Protein AF-A0A0D2ZVH3-F1 (afdb_monomer_lite)

Structure (mmCIF, N/CA/C/O backbone):
data_AF-A0A0D2ZVH3-F1
#
_entry.id   AF-A0A0D2ZVH3-F1
#
loop_
_atom_site.group_PDB
_atom_site.id
_atom_site.type_symbol
_atom_site.label_atom_id
_atom_site.label_alt_id
_atom_site.label_comp_id
_atom_site.label_asym_id
_atom_site.label_entity_id
_atom_site.label_seq_id
_atom_site.pdbx_PDB_ins_code
_atom_site.Cartn_x
_atom_site.Cartn_y
_atom_site.Cartn_z
_atom_site.occupancy
_atom_site.B_iso_or_equiv
_atom_site.auth_seq_id
_atom_site.auth_comp_id
_atom_site.auth_asym_id
_atom_site.auth_atom_id
_atom_site.pdbx_PDB_model_num
ATOM 1 N N . MET A 1 1 ? 41.351 -7.299 6.927 1.00 35.50 1 MET A N 1
ATOM 2 C CA . MET A 1 1 ? 39.999 -7.851 6.699 1.00 35.50 1 MET A CA 1
ATOM 3 C C . MET A 1 1 ? 39.201 -6.787 5.961 1.00 35.50 1 MET A C 1
ATOM 5 O O . MET A 1 1 ? 38.718 -5.867 6.601 1.00 35.50 1 MET A O 1
ATOM 9 N N . SER A 1 2 ? 39.163 -6.827 4.627 1.00 31.67 2 SER A N 1
ATOM 10 C CA . SER A 1 2 ? 38.376 -5.864 3.842 1.00 31.67 2 SER A CA 1
ATOM 11 C C . SER A 1 2 ? 37.048 -6.506 3.470 1.00 31.67 2 SER A C 1
ATOM 13 O O . SER A 1 2 ? 37.017 -7.527 2.789 1.00 31.67 2 SER A O 1
ATOM 15 N N . SER A 1 3 ? 35.974 -5.919 3.993 1.00 35.81 3 SER A N 1
ATOM 16 C CA . SER A 1 3 ? 34.584 -6.304 3.761 1.00 35.81 3 SER A CA 1
ATOM 17 C C . SER A 1 3 ? 34.248 -6.187 2.273 1.00 35.81 3 SER A C 1
ATOM 19 O O . SER A 1 3 ? 34.338 -5.106 1.692 1.00 35.81 3 SER A O 1
ATOM 21 N N . SER A 1 4 ? 33.891 -7.312 1.653 1.00 36.94 4 SER A N 1
ATOM 22 C CA . SER A 1 4 ? 33.332 -7.354 0.305 1.00 36.94 4 SER A CA 1
ATOM 23 C C . SER A 1 4 ? 31.887 -6.865 0.385 1.00 36.94 4 SER A C 1
ATOM 25 O O . SER A 1 4 ? 31.000 -7.580 0.849 1.00 36.94 4 SER A O 1
ATOM 27 N N . ALA A 1 5 ? 31.651 -5.617 -0.020 1.00 38.41 5 ALA A N 1
ATOM 28 C CA . ALA A 1 5 ? 30.306 -5.133 -0.280 1.00 38.41 5 ALA A CA 1
ATOM 29 C C . ALA A 1 5 ? 29.792 -5.864 -1.526 1.00 38.41 5 ALA A C 1
ATOM 31 O O . ALA A 1 5 ? 30.132 -5.503 -2.652 1.00 38.41 5 ALA A O 1
ATOM 32 N N . ALA A 1 6 ? 29.022 -6.930 -1.318 1.00 38.59 6 ALA A N 1
ATOM 33 C CA . ALA A 1 6 ? 28.325 -7.612 -2.393 1.00 38.59 6 ALA A CA 1
ATOM 34 C C . ALA A 1 6 ? 27.343 -6.619 -3.029 1.00 38.59 6 ALA A C 1
ATOM 36 O O . ALA A 1 6 ? 26.308 -6.284 -2.448 1.00 38.59 6 ALA A O 1
ATOM 37 N N . SER A 1 7 ? 27.682 -6.114 -4.215 1.00 45.19 7 SER A N 1
ATOM 38 C CA . SER A 1 7 ? 26.723 -5.430 -5.069 1.00 45.19 7 SER A CA 1
ATOM 39 C C . SER A 1 7 ? 25.667 -6.458 -5.457 1.00 45.19 7 SER A C 1
ATOM 41 O O . SER A 1 7 ? 25.926 -7.404 -6.200 1.00 45.19 7 SER A O 1
ATOM 43 N N . VAL A 1 8 ? 24.467 -6.313 -4.899 1.00 42.75 8 VAL A N 1
ATOM 44 C CA . VAL A 1 8 ? 23.320 -7.109 -5.326 1.00 42.75 8 VAL A CA 1
ATOM 45 C C . VAL A 1 8 ? 23.057 -6.727 -6.778 1.00 42.75 8 VAL A C 1
ATOM 47 O O . VAL A 1 8 ? 22.570 -5.636 -7.070 1.00 42.75 8 VAL A O 1
ATOM 50 N N . ALA A 1 9 ? 23.471 -7.599 -7.694 1.00 35.25 9 ALA A N 1
ATOM 51 C CA . ALA A 1 9 ? 23.234 -7.443 -9.113 1.00 35.25 9 ALA A CA 1
ATOM 52 C C . ALA A 1 9 ? 21.719 -7.387 -9.341 1.00 35.25 9 ALA A C 1
ATOM 54 O O . ALA A 1 9 ? 21.015 -8.390 -9.215 1.00 35.25 9 ALA A O 1
ATOM 55 N N . ASN A 1 10 ? 21.210 -6.196 -9.651 1.00 48.38 10 ASN A N 1
ATOM 56 C CA . ASN A 1 10 ? 19.842 -6.020 -10.106 1.00 48.38 10 ASN A CA 1
ATOM 57 C C . ASN A 1 10 ? 19.742 -6.644 -11.500 1.00 48.38 10 ASN A C 1
ATOM 59 O O . ASN A 1 10 ? 20.035 -5.996 -12.502 1.00 48.38 10 ASN A O 1
ATOM 63 N N . ALA A 1 11 ? 19.357 -7.921 -11.564 1.00 41.44 11 ALA A N 1
ATOM 64 C CA . ALA A 1 11 ? 18.853 -8.508 -12.798 1.00 41.44 11 ALA A CA 1
ATOM 65 C C . ALA A 1 11 ? 17.777 -7.564 -13.356 1.00 41.44 11 ALA A C 1
ATOM 67 O O . ALA A 1 11 ? 16.940 -7.076 -12.593 1.00 41.44 11 ALA A O 1
ATOM 68 N N . ALA A 1 12 ? 17.840 -7.265 -14.656 1.00 43.38 12 ALA A N 1
ATOM 69 C CA . ALA A 1 12 ? 16.972 -6.309 -15.338 1.00 43.38 12 ALA A CA 1
ATOM 70 C C . ALA A 1 12 ? 15.520 -6.820 -15.400 1.00 43.38 12 ALA A C 1
ATOM 72 O O . ALA A 1 12 ? 15.017 -7.230 -16.442 1.00 43.38 12 ALA A O 1
ATOM 73 N N . VAL A 1 13 ? 14.844 -6.833 -14.256 1.00 52.22 13 VAL A N 1
ATOM 74 C CA . VAL A 1 13 ? 13.403 -7.017 -14.159 1.00 52.22 13 VAL A CA 1
ATOM 75 C C . VAL A 1 13 ? 12.781 -5.692 -14.575 1.00 52.22 13 VAL A C 1
ATOM 77 O O . VAL A 1 13 ? 13.067 -4.652 -13.986 1.00 52.22 13 VAL A O 1
ATOM 80 N N . ALA A 1 14 ? 11.960 -5.711 -15.622 1.00 61.75 14 ALA A N 1
ATOM 81 C CA . ALA A 1 14 ? 11.220 -4.533 -16.055 1.00 61.75 14 ALA A CA 1
ATOM 82 C C . ALA A 1 14 ? 10.199 -4.143 -14.970 1.00 61.75 14 ALA A C 1
ATOM 84 O O . ALA A 1 14 ? 9.115 -4.727 -14.886 1.00 61.75 14 ALA A O 1
ATOM 85 N N . TYR A 1 15 ? 10.557 -3.180 -14.121 1.00 66.00 15 TYR A N 1
ATOM 86 C CA . TYR A 1 15 ? 9.672 -2.659 -13.083 1.00 66.00 15 TYR A CA 1
ATOM 87 C C . TYR A 1 15 ? 8.539 -1.839 -13.698 1.00 66.00 15 TYR A C 1
ATOM 89 O O . TYR A 1 15 ? 8.715 -1.128 -14.688 1.00 66.00 15 TYR A O 1
ATOM 97 N N . SER A 1 16 ? 7.348 -1.983 -13.125 1.00 70.31 16 SER A N 1
ATOM 98 C CA . SER A 1 16 ? 6.150 -1.269 -13.565 1.00 70.31 16 SER A CA 1
ATOM 99 C C . SER A 1 16 ? 5.885 -0.079 -12.648 1.00 70.31 16 SER A C 1
ATOM 101 O O . SER A 1 16 ? 5.974 -0.210 -11.432 1.00 70.31 16 SER A O 1
ATOM 103 N N . THR A 1 17 ? 5.557 1.072 -13.233 1.00 76.75 17 THR A N 1
ATOM 104 C CA . THR A 1 17 ? 5.159 2.276 -12.491 1.00 76.75 17 THR A CA 1
ATOM 105 C C . THR A 1 17 ? 3.701 2.190 -12.065 1.00 76.75 17 THR A C 1
ATOM 107 O O . THR A 1 17 ? 2.911 1.469 -12.686 1.00 76.75 17 THR A O 1
ATOM 110 N N . PHE A 1 18 ? 3.292 2.983 -11.075 1.00 75.25 18 PHE A N 1
ATOM 111 C CA . PHE A 1 18 ? 1.880 3.039 -10.670 1.00 75.25 18 PHE A CA 1
ATOM 112 C C . PHE A 1 18 ? 0.940 3.475 -11.801 1.00 75.25 18 PHE A C 1
ATOM 114 O O . PHE A 1 18 ? -0.184 2.987 -11.892 1.00 75.25 18 PHE A O 1
ATOM 121 N N . ASN A 1 19 ? 1.415 4.306 -12.732 1.00 74.25 19 ASN A N 1
ATOM 122 C CA . ASN A 1 19 ? 0.636 4.733 -13.901 1.00 74.25 19 ASN A CA 1
ATOM 123 C C . ASN A 1 19 ? 0.323 3.586 -14.874 1.00 74.25 19 ASN A C 1
ATOM 125 O O . ASN A 1 19 ? -0.593 3.693 -15.684 1.00 74.25 19 ASN A O 1
ATOM 129 N N . SER A 1 20 ? 1.079 2.489 -14.810 1.00 74.88 20 SER A N 1
ATOM 130 C CA . SER A 1 20 ? 0.849 1.309 -15.645 1.00 74.88 20 SER A CA 1
ATOM 131 C C . SER A 1 20 ? -0.153 0.320 -15.040 1.00 74.88 20 SER A C 1
ATOM 133 O O . SER A 1 20 ? -0.483 -0.686 -15.676 1.00 74.88 20 SER A O 1
ATOM 135 N N . PHE A 1 21 ? -0.653 0.589 -13.829 1.00 77.12 21 PHE A N 1
ATOM 136 C CA . PHE A 1 21 ? -1.611 -0.283 -13.166 1.00 77.12 21 PHE A CA 1
ATOM 137 C C . PHE A 1 21 ? -2.934 -0.333 -13.911 1.00 77.12 21 PHE A C 1
ATOM 139 O O . PHE A 1 21 ? -3.565 0.677 -14.217 1.00 77.12 21 PHE A O 1
ATOM 146 N N . ARG A 1 22 ? -3.366 -1.563 -14.175 1.00 78.19 22 ARG A N 1
ATOM 147 C CA . ARG A 1 22 ? -4.698 -1.876 -14.681 1.00 78.19 22 ARG A CA 1
ATOM 148 C C . ARG A 1 22 ? -5.530 -2.417 -13.526 1.00 78.19 22 ARG A C 1
ATOM 150 O O . ARG A 1 22 ? -4.984 -2.998 -12.594 1.00 78.19 22 ARG A O 1
ATOM 157 N N . LEU A 1 23 ? -6.842 -2.216 -13.597 1.00 79.62 23 LEU A N 1
ATOM 158 C CA . LEU A 1 23 ? -7.779 -2.774 -12.625 1.00 79.62 23 LEU A CA 1
ATOM 159 C C . LEU A 1 23 ? -7.674 -4.312 -12.616 1.00 79.62 23 LEU A C 1
ATOM 161 O O . LEU A 1 23 ? -7.607 -4.920 -13.685 1.00 79.62 23 LEU A O 1
ATOM 165 N N . GLY A 1 24 ? -7.685 -4.925 -11.431 1.00 77.94 24 GLY A N 1
ATOM 166 C CA . GLY A 1 24 ? -7.582 -6.376 -11.247 1.00 77.94 24 GLY A CA 1
ATOM 167 C C . GLY A 1 24 ? -6.195 -6.848 -10.798 1.00 77.94 24 GLY A C 1
ATOM 168 O O . GLY A 1 24 ? -5.420 -6.091 -10.214 1.00 77.94 24 GLY A O 1
ATOM 169 N N . ARG A 1 25 ? -5.892 -8.133 -11.024 1.00 71.31 25 ARG A N 1
ATOM 170 C CA . ARG A 1 25 ? -4.660 -8.777 -10.544 1.00 71.31 25 ARG A CA 1
ATOM 171 C C . ARG A 1 25 ? -3.423 -8.224 -11.255 1.00 71.31 25 ARG A C 1
ATOM 173 O O . ARG A 1 25 ? -3.285 -8.350 -12.473 1.00 71.31 25 ARG A O 1
ATOM 180 N N . ALA A 1 26 ? -2.482 -7.685 -10.488 1.00 70.94 26 ALA A N 1
ATOM 181 C CA . ALA A 1 26 ? -1.186 -7.280 -11.000 1.00 70.94 26 ALA A CA 1
ATOM 182 C C . ALA A 1 26 ? -0.330 -8.522 -11.298 1.00 70.94 26 ALA A C 1
ATOM 184 O O . ALA A 1 26 ? 0.014 -9.303 -10.410 1.00 70.94 26 ALA A O 1
ATOM 185 N N . ALA A 1 27 ? 0.025 -8.700 -12.573 1.00 60.97 27 ALA A N 1
ATOM 186 C CA . ALA A 1 27 ? 0.929 -9.758 -13.028 1.00 60.97 27 ALA A CA 1
ATOM 187 C C . ALA A 1 27 ? 2.418 -9.381 -12.898 1.00 60.97 27 ALA A C 1
ATOM 189 O O . ALA A 1 27 ? 3.284 -10.185 -13.233 1.00 60.97 27 ALA A O 1
ATOM 190 N N . ARG A 1 28 ? 2.726 -8.152 -12.462 1.00 74.19 28 ARG A N 1
ATOM 191 C CA . ARG A 1 28 ? 4.089 -7.615 -12.395 1.00 74.19 28 ARG A CA 1
ATOM 192 C C . ARG A 1 28 ? 4.414 -7.089 -11.007 1.00 74.19 28 ARG A C 1
ATOM 194 O O . ARG A 1 28 ? 3.570 -6.470 -10.363 1.00 74.19 28 ARG A O 1
ATOM 201 N N . THR A 1 29 ? 5.660 -7.312 -10.607 1.00 78.44 29 THR A N 1
ATOM 202 C CA . THR A 1 29 ? 6.265 -6.745 -9.405 1.00 78.44 29 THR A CA 1
ATOM 203 C C . THR A 1 29 ? 6.419 -5.237 -9.544 1.00 78.44 29 THR A C 1
ATOM 205 O O . THR A 1 29 ? 6.822 -4.739 -10.602 1.00 78.44 29 THR A O 1
ATOM 208 N N . VAL A 1 30 ? 6.165 -4.515 -8.456 1.00 80.25 30 VAL A N 1
ATOM 209 C CA . VAL A 1 30 ? 6.492 -3.089 -8.344 1.00 80.25 30 VAL A CA 1
ATOM 210 C C . VAL A 1 30 ? 7.451 -2.860 -7.199 1.00 80.25 30 VAL A C 1
ATOM 212 O O . VAL A 1 30 ? 7.258 -3.384 -6.104 1.00 80.25 30 VAL A O 1
ATOM 215 N N . VAL A 1 31 ? 8.481 -2.061 -7.470 1.00 82.44 31 VAL A N 1
ATOM 216 C CA . VAL A 1 31 ? 9.343 -1.495 -6.436 1.00 82.44 31 VAL A CA 1
ATOM 217 C C . VAL A 1 31 ? 8.833 -0.098 -6.134 1.00 82.44 31 VAL A C 1
ATOM 219 O O . VAL A 1 31 ? 8.590 0.701 -7.036 1.00 82.44 31 VAL A O 1
ATOM 222 N N . THR A 1 32 ? 8.623 0.180 -4.858 1.00 82.25 32 THR A N 1
ATOM 223 C CA . THR A 1 32 ? 8.067 1.445 -4.396 1.00 82.25 32 THR A CA 1
ATOM 224 C C . THR A 1 32 ? 8.730 1.869 -3.100 1.00 82.25 32 THR A C 1
ATOM 226 O O . THR A 1 32 ? 9.205 1.050 -2.319 1.00 82.25 32 THR A O 1
ATOM 229 N N . LEU A 1 33 ? 8.706 3.166 -2.834 1.00 85.12 33 LEU A N 1
ATOM 230 C CA . LEU A 1 33 ?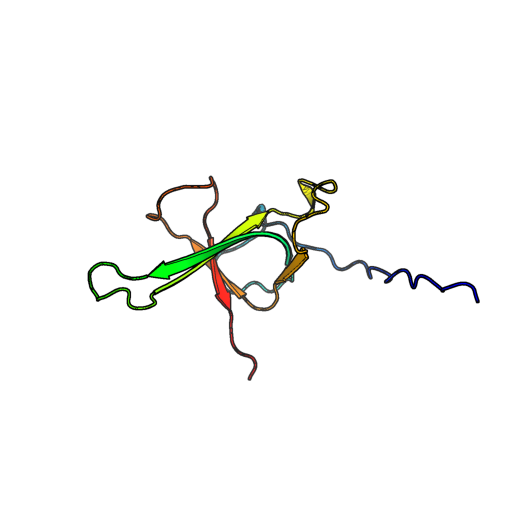 9.054 3.747 -1.551 1.00 85.12 33 LEU A CA 1
ATOM 231 C C . LEU A 1 33 ? 7.812 3.806 -0.664 1.00 85.12 33 LEU A C 1
ATOM 233 O O . LEU A 1 33 ? 6.778 4.345 -1.065 1.00 85.12 33 LEU A O 1
ATOM 237 N N . LEU A 1 34 ? 7.918 3.263 0.545 1.00 84.38 34 LEU A N 1
ATOM 238 C CA . LEU A 1 34 ? 6.925 3.447 1.595 1.00 84.38 34 LEU A CA 1
ATOM 239 C C . LEU A 1 34 ? 7.118 4.826 2.234 1.00 84.38 34 LEU A C 1
ATOM 241 O O . LEU A 1 34 ? 8.150 5.079 2.857 1.00 84.38 34 LEU A O 1
ATOM 245 N N . ILE A 1 35 ? 6.123 5.704 2.094 1.00 81.62 35 ILE A N 1
ATOM 246 C CA . ILE A 1 35 ? 6.133 7.025 2.734 1.00 81.62 35 ILE A CA 1
ATOM 247 C C . ILE A 1 35 ? 5.511 6.938 4.124 1.00 81.62 35 ILE A C 1
ATOM 249 O O . ILE A 1 35 ? 6.100 7.414 5.091 1.00 81.62 35 ILE A O 1
ATOM 253 N N . CYS A 1 36 ? 4.319 6.353 4.232 1.00 80.88 36 CYS A N 1
ATOM 254 C CA . CYS A 1 36 ? 3.563 6.301 5.480 1.00 80.88 36 CYS A CA 1
ATOM 255 C C . CYS A 1 36 ? 2.664 5.064 5.536 1.00 80.88 36 CYS A C 1
ATOM 257 O O . CYS A 1 36 ? 2.186 4.580 4.507 1.00 80.88 36 CYS A O 1
ATOM 259 N N . LEU A 1 37 ? 2.411 4.599 6.758 1.00 84.75 37 LEU A N 1
ATOM 260 C CA . LEU A 1 37 ? 1.509 3.502 7.084 1.00 84.75 37 LEU A CA 1
ATOM 261 C C . LEU A 1 37 ? 0.588 3.965 8.211 1.00 84.75 37 LEU A C 1
ATOM 263 O O . LEU A 1 37 ? 1.063 4.492 9.217 1.00 84.75 37 LEU A O 1
ATOM 267 N N . TRP A 1 38 ? -0.713 3.759 8.040 1.00 84.19 38 TRP A N 1
ATOM 268 C CA . TRP A 1 38 ? -1.718 4.076 9.049 1.00 84.19 38 TRP A CA 1
ATOM 269 C C . TRP A 1 38 ? -2.680 2.913 9.237 1.00 84.19 38 TRP A C 1
ATOM 271 O O . TRP A 1 38 ? -3.132 2.317 8.261 1.00 84.19 38 TRP A O 1
ATOM 281 N N . ASP A 1 39 ? -3.071 2.660 10.480 1.00 88.69 39 ASP A N 1
ATOM 282 C CA . ASP A 1 39 ? -4.203 1.788 10.778 1.00 88.69 39 ASP A CA 1
ATOM 283 C C . ASP A 1 39 ? -5.510 2.569 10.612 1.00 88.69 39 ASP A C 1
ATOM 285 O O . ASP A 1 39 ? -5.679 3.658 11.164 1.00 88.69 39 ASP A O 1
ATOM 289 N N . SER A 1 40 ? -6.463 1.993 9.889 1.00 85.38 40 SER A N 1
ATOM 290 C CA . SER A 1 40 ? -7.838 2.477 9.827 1.00 85.38 40 SER A CA 1
ATOM 291 C C . SER A 1 40 ? -8.665 1.775 10.898 1.00 85.38 40 SER A C 1
ATOM 293 O O . SER A 1 40 ? -8.703 0.543 10.968 1.00 85.38 40 SER A O 1
ATOM 295 N N . ARG A 1 41 ? -9.325 2.558 11.753 1.00 90.00 41 ARG A N 1
ATOM 296 C CA . ARG A 1 41 ? -10.157 2.064 12.857 1.00 90.00 41 ARG A CA 1
ATOM 297 C C . ARG A 1 41 ? -11.538 2.704 12.816 1.00 90.00 41 ARG A C 1
ATOM 299 O O . ARG A 1 41 ? -11.674 3.896 12.551 1.00 90.00 41 ARG A O 1
ATOM 306 N N . ASN A 1 42 ? -12.564 1.914 13.107 1.00 88.69 42 ASN A N 1
ATOM 307 C CA . ASN A 1 42 ? -13.949 2.351 13.106 1.00 88.69 42 ASN A CA 1
ATOM 308 C C . ASN A 1 42 ? -14.284 3.073 14.415 1.00 88.69 42 ASN A C 1
ATOM 310 O O . ASN A 1 42 ? -14.487 2.435 15.447 1.00 88.69 42 ASN A O 1
ATOM 314 N N . ILE A 1 43 ? -14.395 4.399 14.370 1.00 91.31 43 ILE A N 1
ATOM 315 C CA . ILE A 1 43 ? -14.715 5.215 15.553 1.00 91.31 43 ILE A CA 1
ATOM 316 C C . ILE A 1 43 ? -16.090 4.847 16.136 1.00 91.31 43 ILE A C 1
ATOM 318 O O . ILE A 1 43 ? -16.245 4.785 17.351 1.00 91.31 43 ILE A O 1
ATOM 322 N N . ASN A 1 44 ? -17.064 4.518 15.284 1.00 95.06 44 ASN A N 1
ATOM 323 C CA . ASN A 1 44 ? -18.434 4.202 15.702 1.00 95.06 44 ASN A CA 1
ATOM 324 C C . ASN A 1 44 ? -18.578 2.793 16.295 1.00 95.06 44 ASN A C 1
ATOM 326 O O . ASN A 1 44 ? -19.614 2.472 16.871 1.00 95.06 44 ASN A O 1
ATOM 330 N N . LYS A 1 45 ? -17.561 1.941 16.138 1.00 93.69 45 LYS A N 1
ATOM 331 C CA . LYS A 1 45 ? -17.542 0.567 16.648 1.00 93.69 45 LYS A CA 1
ATOM 332 C C . LYS A 1 45 ? -16.355 0.343 17.581 1.00 93.69 45 LYS A C 1
ATOM 334 O O . LYS A 1 45 ? -15.586 -0.596 17.406 1.00 93.69 45 LYS A O 1
ATOM 339 N N . ASN A 1 46 ? -16.177 1.238 18.551 1.00 94.56 46 ASN A N 1
ATOM 340 C CA . ASN A 1 46 ? -15.152 1.134 19.597 1.00 94.56 46 ASN A CA 1
ATOM 341 C C . ASN A 1 46 ? -13.718 0.945 19.062 1.00 94.56 46 ASN A C 1
ATOM 343 O O . ASN A 1 46 ? -12.899 0.263 19.675 1.00 94.56 46 ASN A O 1
ATOM 347 N N . GLY A 1 47 ? -13.404 1.535 17.908 1.00 91.31 47 GLY A N 1
ATOM 348 C CA . GLY A 1 47 ? -12.089 1.416 17.288 1.00 91.31 47 GLY A CA 1
ATOM 349 C C . GLY A 1 47 ? -11.828 0.070 16.606 1.00 91.31 47 GLY A C 1
ATOM 350 O O . GLY A 1 47 ? -10.657 -0.275 16.445 1.00 91.31 47 GLY A O 1
ATOM 351 N N . GLU A 1 48 ? -12.874 -0.673 16.209 1.00 95.19 48 GLU A N 1
ATOM 352 C CA . GLU A 1 48 ? -12.758 -1.915 15.426 1.00 95.19 48 GLU A CA 1
ATOM 353 C C . GLU A 1 48 ? -11.791 -1.719 14.251 1.00 95.19 48 GLU A C 1
ATOM 355 O O . GLU A 1 48 ? -11.893 -0.748 13.497 1.00 95.19 48 GLU A O 1
ATOM 360 N N . PHE A 1 49 ? -10.835 -2.634 14.098 1.00 90.69 49 PHE A N 1
ATOM 361 C CA . PHE A 1 49 ? -9.864 -2.580 13.013 1.00 90.69 49 PHE A CA 1
ATOM 362 C C . PHE A 1 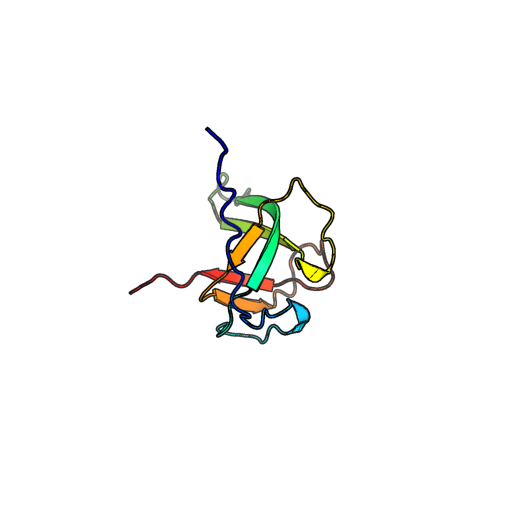49 ? -10.567 -2.721 11.657 1.00 90.69 49 PHE A C 1
ATOM 364 O O . PHE A 1 49 ? -11.266 -3.700 11.413 1.00 90.69 49 PHE A O 1
ATOM 371 N N . MET A 1 50 ? -10.372 -1.744 10.771 1.00 87.25 50 MET A N 1
ATOM 372 C CA . MET A 1 50 ? -10.966 -1.733 9.429 1.00 87.25 50 MET A CA 1
ATOM 373 C C . MET A 1 50 ? -9.963 -2.056 8.325 1.00 87.25 50 MET A C 1
ATOM 375 O O . MET A 1 50 ? -10.366 -2.451 7.234 1.00 87.25 50 MET A O 1
ATOM 379 N N . GLY A 1 51 ? -8.669 -1.878 8.582 1.00 85.06 51 GLY A N 1
ATOM 380 C CA . GLY A 1 51 ? -7.617 -2.156 7.613 1.00 85.06 51 GLY A CA 1
ATOM 381 C C . GLY A 1 51 ? -6.394 -1.276 7.820 1.00 85.06 51 GLY A C 1
ATOM 382 O O . GLY A 1 51 ? -6.301 -0.537 8.794 1.00 85.06 51 GLY A O 1
ATOM 383 N N . ILE A 1 52 ? -5.468 -1.333 6.869 1.00 85.56 52 ILE A N 1
ATOM 384 C CA . ILE A 1 52 ? -4.261 -0.503 6.837 1.00 85.56 52 ILE A CA 1
ATOM 385 C C . ILE A 1 52 ? -4.313 0.347 5.571 1.00 85.56 52 ILE A C 1
ATOM 387 O O . ILE A 1 52 ? -4.647 -0.145 4.495 1.00 85.56 52 ILE A O 1
ATOM 391 N N . THR A 1 53 ? -3.978 1.627 5.694 1.00 83.38 53 THR A N 1
ATOM 392 C CA . THR A 1 53 ? -3.758 2.531 4.563 1.00 83.38 53 THR A CA 1
ATOM 393 C C . THR A 1 53 ? -2.265 2.760 4.401 1.00 83.38 53 THR A C 1
ATOM 395 O O . THR A 1 53 ? -1.569 3.058 5.370 1.00 83.38 53 THR A O 1
ATOM 398 N N . ILE A 1 54 ? -1.771 2.631 3.173 1.00 82.00 54 ILE A N 1
ATOM 399 C CA . ILE A 1 54 ? -0.355 2.792 2.852 1.00 82.00 54 ILE A CA 1
ATOM 400 C C . ILE A 1 54 ? -0.217 3.889 1.799 1.00 82.00 54 ILE A C 1
ATOM 402 O O . ILE A 1 54 ? -0.892 3.844 0.771 1.00 82.00 54 ILE A O 1
ATOM 406 N N . LEU A 1 55 ? 0.663 4.863 2.044 1.00 82.88 55 LEU A N 1
ATOM 407 C CA . LEU A 1 55 ? 1.074 5.836 1.034 1.00 82.88 55 LEU A CA 1
ATOM 408 C C . LEU A 1 55 ? 2.397 5.394 0.416 1.00 82.88 55 LEU A C 1
ATOM 410 O O . LEU A 1 55 ? 3.419 5.284 1.098 1.00 82.88 55 LEU A O 1
ATOM 414 N N . LEU A 1 56 ? 2.348 5.159 -0.889 1.00 84.50 56 LEU A N 1
ATOM 415 C CA . LEU A 1 56 ? 3.442 4.635 -1.687 1.00 84.50 56 LEU A CA 1
ATOM 416 C C . LEU A 1 56 ? 3.863 5.657 -2.744 1.00 84.50 56 LEU A C 1
ATOM 418 O O . LEU A 1 56 ? 3.021 6.350 -3.316 1.00 84.50 56 LEU A O 1
ATOM 422 N N . LEU A 1 57 ? 5.163 5.734 -3.011 1.00 80.88 57 LEU A N 1
ATOM 423 C CA . LEU A 1 57 ? 5.740 6.560 -4.065 1.00 80.88 57 LEU A CA 1
ATOM 424 C C . LEU A 1 57 ? 6.606 5.712 -4.983 1.00 80.88 57 LEU A C 1
ATOM 426 O O . LEU A 1 57 ? 7.442 4.941 -4.526 1.00 80.88 57 LEU A O 1
ATOM 430 N N . ASP A 1 58 ? 6.424 5.895 -6.282 1.00 79.69 58 ASP A N 1
ATOM 431 C CA . ASP A 1 58 ? 7.224 5.221 -7.293 1.00 79.69 58 ASP A CA 1
ATOM 432 C C . ASP A 1 58 ? 8.707 5.612 -7.144 1.00 79.69 58 ASP A C 1
ATOM 434 O O . ASP A 1 58 ? 9.049 6.797 -7.049 1.00 79.69 58 ASP A O 1
ATOM 438 N N . GLU A 1 59 ? 9.581 4.605 -7.089 1.00 70.06 59 GLU A N 1
ATOM 439 C CA . GLU A 1 59 ? 11.021 4.774 -6.867 1.00 70.06 59 GLU A CA 1
ATOM 440 C C . GLU A 1 59 ? 11.655 5.707 -7.913 1.00 70.06 59 GLU A C 1
ATOM 442 O O . GLU A 1 59 ? 12.546 6.496 -7.583 1.00 70.06 59 GLU A O 1
ATOM 447 N N . LEU A 1 60 ? 11.134 5.704 -9.149 1.00 66.31 60 LEU A N 1
ATOM 448 C CA . LEU A 1 60 ? 11.641 6.539 -10.242 1.00 66.31 60 LEU A CA 1
ATOM 449 C C . LEU A 1 60 ? 11.522 8.041 -9.967 1.00 66.31 60 LEU A C 1
ATOM 451 O O . LEU A 1 60 ? 12.261 8.829 -10.556 1.00 66.31 60 LEU A O 1
ATOM 455 N N . TYR A 1 61 ? 10.613 8.458 -9.082 1.00 61.28 61 TYR A N 1
ATOM 456 C CA . TYR A 1 61 ? 10.356 9.875 -8.848 1.00 61.28 61 TYR A CA 1
ATOM 457 C C . TYR A 1 61 ? 11.284 10.505 -7.802 1.00 61.28 61 TYR A C 1
ATOM 459 O O . TYR A 1 61 ? 11.383 11.733 -7.786 1.00 61.28 61 TYR A O 1
ATOM 467 N N . ARG A 1 62 ? 11.989 9.728 -6.955 1.00 63.88 62 ARG A N 1
ATOM 468 C CA . ARG A 1 62 ? 12.943 10.270 -5.958 1.00 63.88 62 ARG A CA 1
ATOM 469 C C . ARG A 1 62 ? 14.049 9.282 -5.535 1.00 63.88 62 ARG A C 1
ATOM 471 O O . ARG A 1 62 ? 13.929 8.659 -4.481 1.00 63.88 62 ARG A O 1
ATOM 478 N N . PRO A 1 63 ? 15.205 9.257 -6.221 1.00 55.78 63 PRO A N 1
ATOM 479 C CA . PRO A 1 63 ? 16.368 8.482 -5.771 1.00 55.78 63 PRO A CA 1
ATOM 480 C C . PRO A 1 63 ? 17.058 9.041 -4.504 1.00 55.78 63 PRO A C 1
ATOM 482 O O . PRO A 1 63 ? 17.918 8.379 -3.930 1.00 55.78 63 PRO A O 1
ATOM 485 N N . SER A 1 64 ? 16.718 10.254 -4.042 1.00 61.22 64 SER A N 1
ATOM 486 C CA . SER A 1 64 ? 17.380 10.922 -2.903 1.00 61.22 64 SER A CA 1
A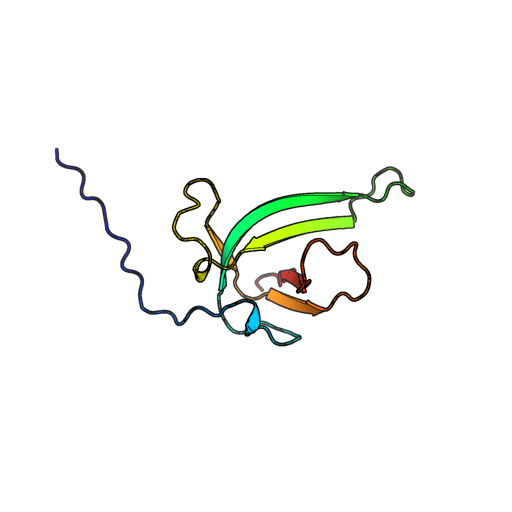TOM 487 C C . SER A 1 64 ? 16.702 10.723 -1.540 1.00 61.22 64 SER A C 1
ATOM 489 O O . SER A 1 64 ? 17.252 11.150 -0.521 1.00 61.22 64 SER A O 1
ATOM 491 N N . LEU A 1 65 ? 15.537 10.065 -1.480 1.00 61.91 65 LEU A N 1
ATOM 492 C CA . LEU A 1 65 ? 14.847 9.740 -0.224 1.00 61.91 65 LEU A CA 1
ATOM 493 C C . LEU A 1 65 ? 15.538 8.561 0.486 1.00 61.91 65 LEU A C 1
ATOM 495 O O . LEU A 1 65 ? 15.038 7.443 0.515 1.00 61.91 65 LEU A O 1
ATOM 499 N N . LYS A 1 66 ? 16.701 8.822 1.092 1.00 58.44 66 LYS A N 1
ATOM 500 C CA . LYS A 1 66 ? 17.519 7.828 1.815 1.00 58.44 66 LYS A CA 1
ATOM 501 C C . LYS A 1 66 ? 16.868 7.226 3.073 1.00 58.44 66 LYS A C 1
ATOM 503 O O . LYS A 1 66 ? 17.414 6.273 3.614 1.00 58.44 66 LYS A O 1
ATOM 508 N N . ALA A 1 67 ? 15.758 7.785 3.560 1.00 61.22 67 ALA A N 1
ATOM 509 C CA . ALA A 1 67 ? 15.144 7.410 4.841 1.00 61.22 67 ALA A CA 1
ATOM 510 C C . ALA A 1 67 ? 13.824 6.621 4.714 1.00 61.22 67 ALA A C 1
ATOM 512 O O . ALA A 1 67 ? 13.224 6.280 5.730 1.00 61.22 67 ALA A O 1
ATOM 513 N N . CYS A 1 68 ? 13.358 6.332 3.495 1.00 69.81 68 CYS A N 1
ATOM 514 C CA . CYS A 1 68 ? 12.156 5.524 3.276 1.00 69.81 68 CYS A CA 1
ATOM 515 C C . CYS A 1 68 ? 12.515 4.048 3.073 1.00 69.81 68 CYS A C 1
ATOM 517 O O . CYS A 1 68 ? 13.562 3.719 2.518 1.00 69.81 68 CYS A O 1
ATOM 519 N N . SER A 1 69 ? 11.621 3.150 3.492 1.00 80.88 69 SER A N 1
ATOM 520 C CA . SER A 1 69 ? 11.775 1.717 3.221 1.00 80.88 69 SER A CA 1
ATOM 521 C C . SER A 1 69 ? 11.406 1.416 1.768 1.00 80.88 69 SER A C 1
ATOM 523 O O . SER A 1 69 ? 10.333 1.812 1.308 1.00 80.88 69 SER A O 1
ATOM 525 N N . ILE A 1 70 ? 12.282 0.707 1.054 1.00 82.75 70 ILE A N 1
ATOM 526 C CA . ILE A 1 70 ? 12.002 0.185 -0.288 1.00 82.75 70 ILE A CA 1
ATOM 527 C C . ILE A 1 70 ? 11.171 -1.091 -0.136 1.00 82.75 70 ILE A C 1
ATOM 529 O O . ILE A 1 70 ? 11.596 -2.043 0.519 1.00 82.75 70 ILE A O 1
ATOM 533 N N . LEU A 1 71 ? 9.990 -1.113 -0.745 1.00 83.25 71 LEU A N 1
ATOM 534 C CA . LEU A 1 71 ? 9.046 -2.222 -0.711 1.00 83.25 71 LEU A CA 1
ATOM 535 C C . LEU A 1 71 ? 8.923 -2.841 -2.107 1.00 83.25 71 LEU A C 1
ATOM 537 O O . LEU A 1 71 ? 8.701 -2.138 -3.093 1.00 83.25 71 LEU A O 1
ATOM 541 N N . ARG A 1 72 ? 9.031 -4.171 -2.180 1.00 85.06 72 ARG A N 1
ATOM 542 C CA . ARG A 1 72 ? 8.673 -4.957 -3.366 1.00 85.06 72 ARG A CA 1
ATOM 543 C C . ARG A 1 72 ? 7.283 -5.542 -3.169 1.00 85.06 72 ARG A C 1
ATOM 545 O O . ARG A 1 72 ? 7.058 -6.285 -2.218 1.00 85.06 72 ARG A O 1
ATOM 552 N N . LEU A 1 73 ? 6.362 -5.175 -4.051 1.00 81.62 73 LEU A N 1
ATOM 553 C CA . LEU A 1 73 ? 4.992 -5.668 -4.060 1.00 81.62 73 LEU A CA 1
ATOM 554 C C . LEU A 1 73 ? 4.829 -6.717 -5.153 1.00 81.62 73 LEU A C 1
ATOM 556 O O . LEU A 1 73 ? 5.007 -6.416 -6.333 1.00 81.62 73 LEU A O 1
ATOM 560 N N . ASP A 1 74 ? 4.429 -7.918 -4.746 1.00 81.94 74 ASP A N 1
ATOM 561 C CA . ASP A 1 74 ? 4.145 -9.052 -5.620 1.00 81.94 74 ASP A CA 1
ATOM 562 C C . ASP A 1 74 ? 2.703 -9.529 -5.423 1.00 81.94 74 ASP A C 1
ATOM 564 O O . ASP A 1 74 ? 2.177 -9.484 -4.313 1.00 81.94 74 ASP A O 1
ATOM 568 N N . ARG A 1 75 ? 2.076 -10.030 -6.499 1.00 81.56 75 ARG A N 1
ATOM 569 C CA . ARG A 1 75 ? 0.766 -10.718 -6.476 1.00 81.56 75 ARG A CA 1
ATOM 570 C C . ARG A 1 75 ? -0.324 -9.981 -5.677 1.00 81.56 75 ARG A C 1
ATOM 572 O O . ARG A 1 75 ? -0.951 -10.556 -4.789 1.00 81.56 75 ARG A O 1
ATOM 579 N N . PHE A 1 76 ? -0.577 -8.728 -6.031 1.00 82.25 76 PHE A N 1
ATOM 580 C CA . PHE A 1 76 ? -1.649 -7.924 -5.446 1.00 82.25 76 PHE A CA 1
ATOM 581 C C . PHE A 1 76 ? -2.757 -7.632 -6.459 1.00 82.25 76 PHE A C 1
ATOM 583 O O . PHE A 1 76 ? -2.555 -7.727 -7.671 1.00 82.25 76 PHE A O 1
ATOM 590 N N . GLU A 1 77 ? -3.928 -7.256 -5.963 1.00 84.00 77 GLU A N 1
ATOM 591 C CA . GLU A 1 77 ? -5.022 -6.735 -6.783 1.00 84.00 77 GLU A CA 1
ATOM 592 C C . GLU A 1 77 ? -5.111 -5.223 -6.662 1.00 84.00 77 GLU A C 1
ATOM 594 O O . GLU A 1 77 ? -4.939 -4.671 -5.576 1.00 84.00 77 GLU A O 1
ATOM 599 N N . VAL A 1 78 ? -5.392 -4.565 -7.785 1.00 82.94 78 VAL A N 1
ATOM 600 C CA . VAL A 1 78 ? -5.591 -3.121 -7.867 1.00 82.94 78 VAL A CA 1
ATOM 601 C C . VAL A 1 78 ? -7.067 -2.835 -8.076 1.00 82.94 78 VAL A C 1
ATOM 603 O O . VAL A 1 78 ? -7.637 -3.192 -9.109 1.00 82.94 78 VAL A O 1
ATOM 606 N N . ALA A 1 7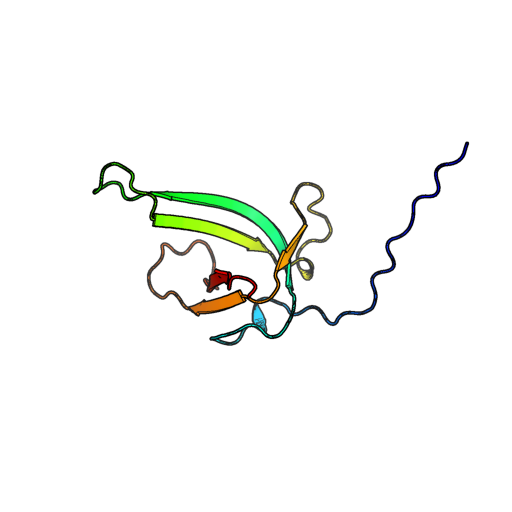9 ? -7.670 -2.119 -7.132 1.00 81.31 79 ALA A N 1
ATOM 607 C CA . ALA A 1 79 ? -9.003 -1.552 -7.286 1.00 81.31 79 ALA A CA 1
ATOM 608 C C . ALA A 1 79 ? -8.968 -0.020 -7.200 1.00 81.31 79 ALA A C 1
ATOM 610 O O . ALA A 1 79 ? -8.142 0.562 -6.497 1.00 81.31 79 ALA A O 1
ATOM 611 N N . ARG A 1 80 ? -9.867 0.653 -7.929 1.00 75.69 80 ARG A N 1
ATOM 612 C CA . ARG A 1 80 ? -10.058 2.107 -7.810 1.00 75.69 80 ARG A CA 1
ATOM 613 C C . ARG A 1 80 ? -11.064 2.394 -6.705 1.00 75.69 80 ARG A C 1
ATOM 615 O O . ARG A 1 80 ? -12.115 1.763 -6.655 1.00 75.69 80 ARG A O 1
ATOM 622 N N . VAL A 1 81 ? -10.770 3.390 -5.878 1.00 72.25 81 VAL A N 1
ATOM 623 C CA . VAL A 1 81 ? -11.679 3.862 -4.828 1.00 72.25 81 VAL A CA 1
ATOM 624 C C . VAL A 1 81 ? -12.094 5.292 -5.161 1.00 72.25 81 VAL A C 1
ATOM 626 O O . VAL A 1 81 ? -11.244 6.158 -5.342 1.00 72.25 81 VAL A O 1
ATOM 629 N N . ALA A 1 82 ? -13.400 5.536 -5.296 1.00 60.53 82 ALA A N 1
ATOM 630 C CA . ALA A 1 82 ? -13.927 6.829 -5.747 1.00 60.53 82 ALA A CA 1
ATOM 631 C C . ALA A 1 82 ? -14.174 7.843 -4.609 1.00 60.53 82 ALA A C 1
ATOM 633 O O . ALA A 1 82 ? -14.348 9.026 -4.888 1.00 60.53 82 ALA A O 1
ATOM 634 N N . HIS A 1 83 ? -14.175 7.406 -3.342 1.00 58.94 83 HIS A N 1
ATOM 635 C CA . HIS A 1 83 ? -14.709 8.197 -2.221 1.00 58.94 83 HIS A CA 1
ATOM 636 C C . HIS A 1 83 ? -13.886 8.136 -0.918 1.00 58.94 83 HIS A C 1
ATOM 638 O O . HIS A 1 83 ? -14.445 8.268 0.167 1.00 58.94 83 HIS A O 1
ATOM 644 N N . MET A 1 84 ? -12.564 7.963 -0.989 1.00 59.41 84 MET A N 1
ATOM 645 C CA . MET A 1 84 ? -11.698 8.248 0.166 1.00 59.41 84 MET A CA 1
ATOM 646 C C . MET A 1 84 ? -11.282 9.723 0.170 1.00 59.41 84 MET A C 1
ATOM 648 O O . MET A 1 84 ? -11.218 10.359 -0.883 1.00 59.41 84 MET A O 1
ATOM 652 N N . TYR A 1 85 ? -10.986 10.272 1.354 1.00 56.03 85 TYR A N 1
ATOM 653 C CA . TYR A 1 85 ? -10.357 11.589 1.473 1.00 56.03 85 TYR A CA 1
ATOM 654 C C . TYR A 1 85 ? -9.098 11.611 0.589 1.00 56.03 85 TYR A C 1
ATOM 656 O O . TYR A 1 85 ? -8.187 10.793 0.757 1.00 56.03 85 TYR A O 1
ATOM 664 N N . LYS A 1 86 ? -9.087 12.483 -0.427 1.00 56.28 86 LYS A N 1
ATOM 665 C CA . LYS A 1 86 ? -8.022 12.526 -1.434 1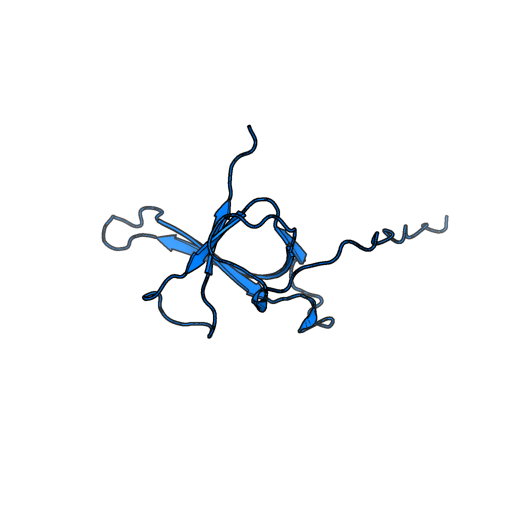.00 56.28 86 LYS A CA 1
ATOM 666 C C . LYS A 1 86 ? -6.751 13.125 -0.846 1.00 56.28 86 LYS A C 1
ATOM 668 O O . LYS A 1 86 ? -6.690 14.322 -0.600 1.00 56.28 86 LYS A O 1
ATOM 673 N N . ILE A 1 87 ? -5.736 12.285 -0.664 1.00 60.88 87 ILE A N 1
ATOM 674 C CA . ILE A 1 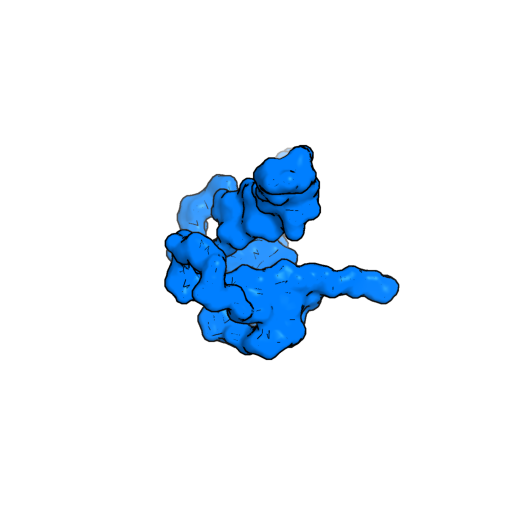87 ? -4.359 12.713 -0.360 1.00 60.88 87 ILE A CA 1
ATOM 675 C C . ILE A 1 87 ? -3.538 12.830 -1.661 1.00 60.88 87 ILE A C 1
ATOM 677 O O . ILE A 1 87 ? -2.605 13.622 -1.735 1.00 60.88 87 ILE A O 1
ATOM 681 N N . THR A 1 88 ? -3.896 12.070 -2.705 1.00 66.19 88 THR A N 1
ATOM 682 C CA . THR A 1 88 ? -3.182 11.993 -3.993 1.00 66.19 88 THR A CA 1
ATOM 683 C C . THR A 1 88 ? -4.154 11.923 -5.180 1.00 66.19 88 THR A C 1
ATOM 685 O O . THR A 1 88 ? -5.309 11.520 -5.026 1.00 66.19 88 THR A O 1
ATOM 688 N N . GLU A 1 89 ? -3.678 12.277 -6.382 1.00 68.88 89 GLU A N 1
ATOM 689 C CA . GLU A 1 89 ? -4.459 12.227 -7.636 1.00 68.88 89 GLU A CA 1
ATOM 690 C C . GLU A 1 89 ? -4.858 10.802 -8.055 1.00 68.88 89 GLU A C 1
ATOM 692 O O . GLU A 1 89 ? -5.916 10.574 -8.649 1.00 68.88 89 GLU A O 1
ATOM 697 N N . HIS A 1 90 ? -4.020 9.817 -7.724 1.00 70.50 90 HIS A N 1
ATOM 698 C CA . HIS A 1 90 ? -4.259 8.406 -8.006 1.00 70.50 90 HIS A CA 1
ATOM 699 C C . HIS A 1 90 ? -4.341 7.627 -6.693 1.00 70.50 90 HIS A C 1
ATOM 701 O O . HIS A 1 90 ? -3.343 7.472 -5.989 1.00 70.50 90 HIS A O 1
ATOM 707 N N . GLN A 1 91 ? -5.548 7.159 -6.365 1.00 70.94 91 GLN A N 1
ATOM 708 C CA . GLN A 1 91 ? -5.816 6.307 -5.210 1.00 70.94 91 GLN A CA 1
ATOM 709 C C . GLN A 1 91 ? -6.158 4.895 -5.671 1.00 70.94 91 GLN A C 1
ATOM 711 O O . GLN A 1 91 ? -7.084 4.683 -6.461 1.00 70.94 91 GLN A O 1
ATOM 716 N N . PHE A 1 92 ? -5.408 3.938 -5.138 1.00 70.88 92 PHE A N 1
ATOM 717 C CA . PHE A 1 92 ? -5.578 2.520 -5.400 1.00 70.88 92 PHE A CA 1
ATOM 718 C C . PHE A 1 92 ? -5.779 1.786 -4.078 1.00 70.88 92 PHE A C 1
ATOM 720 O O . PHE A 1 92 ? -5.105 2.080 -3.092 1.00 70.88 92 PHE A O 1
ATOM 727 N N . LEU A 1 93 ? -6.685 0.814 -4.073 1.00 69.19 93 LEU A N 1
ATOM 728 C CA . LEU A 1 93 ? -6.739 -0.223 -3.053 1.00 69.19 93 LEU A CA 1
ATOM 729 C C . LEU A 1 93 ? -5.850 -1.376 -3.523 1.00 69.19 93 LEU A C 1
ATOM 731 O O . LEU A 1 93 ? -6.037 -1.873 -4.635 1.00 69.19 93 LEU A O 1
ATOM 735 N N . ILE A 1 94 ? -4.898 -1.768 -2.677 1.00 74.69 94 ILE A N 1
ATOM 736 C CA . ILE A 1 94 ? -4.010 -2.910 -2.895 1.00 74.69 94 ILE A CA 1
ATOM 737 C C . ILE A 1 94 ? -4.462 -4.025 -1.958 1.00 74.69 94 ILE A C 1
ATOM 739 O O . ILE A 1 94 ? -4.389 -3.872 -0.740 1.00 74.69 94 ILE A O 1
ATOM 743 N N . VAL A 1 95 ? -4.929 -5.137 -2.522 1.00 75.44 95 VAL A N 1
ATOM 744 C CA . VAL A 1 95 ? -5.300 -6.330 -1.748 1.00 75.44 95 VAL A CA 1
ATOM 745 C C . VAL A 1 95 ? -4.232 -7.398 -1.950 1.00 75.44 95 VAL A C 1
ATOM 747 O O . VAL A 1 95 ? -3.942 -7.784 -3.083 1.00 75.44 95 VAL A O 1
ATOM 750 N N . PHE A 1 96 ? -3.629 -7.862 -0.855 1.00 75.50 96 PHE A N 1
ATOM 751 C CA . PHE A 1 96 ? -2.656 -8.951 -0.884 1.00 75.50 96 PHE A CA 1
ATOM 752 C C . PHE A 1 96 ? -3.372 -10.295 -0.996 1.00 75.50 96 PHE A C 1
ATOM 754 O O . PHE A 1 96 ? -4.250 -10.601 -0.190 1.00 75.50 96 PHE A O 1
ATOM 761 N N . ILE A 1 97 ? -2.975 -11.108 -1.974 1.00 75.25 97 ILE A N 1
ATOM 762 C CA . ILE A 1 97 ? -3.508 -12.461 -2.140 1.00 75.25 97 ILE A CA 1
ATOM 763 C C . ILE A 1 97 ? -2.605 -13.437 -1.363 1.00 75.25 97 ILE A C 1
ATOM 765 O O . ILE A 1 97 ? -1.392 -13.439 -1.604 1.00 75.25 97 ILE A O 1
ATOM 769 N N . PRO A 1 98 ? -3.151 -14.270 -0.453 1.00 73.88 98 PRO A N 1
ATOM 770 C CA . PRO A 1 98 ? -2.379 -15.298 0.243 1.00 73.88 98 PRO A CA 1
ATOM 771 C C . PRO A 1 98 ? -1.674 -16.253 -0.731 1.00 73.88 98 PRO A C 1
ATOM 773 O O . PRO A 1 98 ? -2.176 -16.525 -1.824 1.00 73.88 98 PRO A O 1
ATOM 776 N N . SER A 1 99 ? -0.516 -16.786 -0.331 1.00 68.31 99 SER A N 1
ATOM 777 C CA . SER A 1 99 ? 0.045 -17.957 -1.017 1.00 68.31 99 SER A CA 1
ATOM 778 C C . SER A 1 99 ? -0.873 -19.162 -0.783 1.00 68.31 99 SER A C 1
ATOM 780 O O . SER A 1 99 ? -1.389 -19.276 0.332 1.00 68.31 99 SER A O 1
ATOM 782 N N . PRO A 1 100 ? -1.077 -20.039 -1.785 1.00 65.50 100 PRO A N 1
ATOM 783 C CA . PRO A 1 100 ? -1.624 -21.370 -1.536 1.00 65.50 100 PRO A CA 1
ATOM 784 C C . PRO A 1 100 ? -0.739 -22.163 -0.569 1.00 65.50 100 PRO A C 1
ATOM 786 O O . PRO A 1 100 ? 0.475 -21.839 -0.481 1.00 65.50 100 PRO A O 1
#

Secondary structure (DSSP, 8-state):
--------------PPPGGGPPSEE--S-EEEEEEEEEEEEEGGGTTEEEEEEEEEEEGGG-TT-TTSEEEEE-SEEEEE-SSS--SSSS-EEEEEPPP-

Organism: NCBI:txid109376

Sequence (100 aa):
MSSSAASVANAAVAYSTFNSFRLGRAARTVVTLLICLWDSRNINKNGEFMGITILLLDELYRPSLKACSILRLDRFEVARVAHMYKITEHQFLIVFIPSP

pLDDT: mean 71.58, std 15.45, range [31.67, 95.19]

Radius of gyration: 16.75 Å; chains: 1; bounding box: 58×34×36 Å

Foldseek 3Di:
DDDDPPPPPPDPFPADDPVPDDAFKDPGKHKWWWDDKDFDFDPVPVRHTDGMDTDIGHCVVDVPCPPTDIDIDDTWGWDADDDDDDPDPGDTDTHHDDDD